Protein AF-A0A962BQA7-F1 (afdb_monomer)

Sequence (53 aa):
MSDDFAARLLEWHRQHGRHDLPWQHPRTPYRVWLSEVMLQQTQVRTVIPYFER

Nearest PDB structures (foldseek):
  1mun-assembly1_A-2  TM=9.808E-01  e=2.307E-04  Escherichia coli
  1kqj-assembly1_A  TM=9.898E-01  e=2.825E-04  Escherichia coli
  1kg7-assembly1_A  TM=9.865E-01  e=3.022E-04  Escherichia coli
  1kg4-assembly1_A  TM=9.870E-01  e=5.182E-04  Escherichia coli
  1kg6-assembly1_A  TM=9.871E-01  e=5.182E-04  Escherichia coli

Foldseek 3Di:
DPPPPVVVVVVCCVVPNDCPQPCNPPPDPVSVVVVVVCVPPDDSVVCRVVSVD

Structure (mmCIF, N/CA/C/O backbone):
data_AF-A0A962BQA7-F1
#
_entry.id   AF-A0A962BQA7-F1
#
loop_
_atom_site.group_PDB
_atom_site.id
_atom_site.type_symbol
_atom_site.label_atom_id
_atom_site.label_alt_id
_atom_site.label_comp_id
_atom_site.label_asym_id
_atom_site.label_entity_id
_atom_site.label_seq_id
_atom_site.pdbx_PDB_ins_code
_atom_site.Cartn_x
_atom_site.Cartn_y
_atom_site.Cartn_z
_atom_site.occupancy
_atom_site.B_iso_or_equiv
_atom_site.auth_seq_id
_atom_site.auth_comp_id
_atom_site.auth_asym_id
_atom_site.auth_atom_id
_atom_site.pdbx_PDB_model_num
ATOM 1 N N . MET A 1 1 ? 12.422 -0.517 -28.690 1.00 50.34 1 MET A N 1
ATOM 2 C CA . MET A 1 1 ? 13.105 -1.298 -27.640 1.00 50.34 1 MET A CA 1
ATOM 3 C C . MET A 1 1 ? 12.033 -1.734 -26.667 1.00 50.34 1 MET A C 1
ATOM 5 O O . MET A 1 1 ? 11.400 -0.873 -26.078 1.00 50.34 1 MET A O 1
ATOM 9 N N . SER A 1 2 ? 11.718 -3.027 -26.625 1.00 59.69 2 SER A N 1
ATOM 10 C CA . SER A 1 2 ? 10.789 -3.560 -25.626 1.00 59.69 2 SER A CA 1
ATOM 11 C C . SER A 1 2 ? 11.481 -3.451 -24.267 1.00 59.69 2 SER A C 1
ATOM 13 O O . SER A 1 2 ? 12.598 -3.947 -24.126 1.00 59.69 2 SER A O 1
ATOM 15 N N . ASP A 1 3 ? 10.880 -2.726 -23.324 1.00 69.50 3 ASP A N 1
ATOM 16 C CA . ASP A 1 3 ? 11.373 -2.597 -21.950 1.00 69.50 3 ASP A CA 1
ATOM 17 C C . ASP A 1 3 ? 11.301 -3.966 -21.244 1.00 69.50 3 ASP A C 1
ATOM 19 O O . ASP A 1 3 ? 10.331 -4.274 -20.546 1.00 69.50 3 ASP A O 1
ATOM 23 N N . ASP A 1 4 ? 12.328 -4.804 -21.443 1.00 88.06 4 ASP A N 1
ATOM 24 C CA . ASP A 1 4 ? 12.479 -6.139 -20.831 1.00 88.06 4 ASP A CA 1
ATOM 25 C C . ASP A 1 4 ? 12.253 -6.086 -19.315 1.00 88.06 4 ASP A C 1
ATOM 27 O O . ASP A 1 4 ? 11.576 -6.936 -18.738 1.00 88.06 4 ASP A O 1
ATOM 31 N N . PHE A 1 5 ? 12.748 -5.027 -18.668 1.00 93.88 5 PHE A N 1
ATOM 32 C CA . PHE A 1 5 ? 12.581 -4.828 -17.235 1.00 93.88 5 PHE A CA 1
ATOM 33 C C . PHE A 1 5 ? 11.112 -4.660 -16.830 1.00 93.88 5 PHE A C 1
ATOM 35 O O . PHE A 1 5 ? 10.643 -5.358 -15.931 1.00 93.88 5 PHE A O 1
ATOM 42 N N . ALA A 1 6 ? 10.376 -3.761 -17.492 1.00 95.44 6 ALA A N 1
ATOM 43 C CA . ALA A 1 6 ? 8.979 -3.500 -17.157 1.00 95.44 6 ALA A CA 1
ATOM 44 C C . ALA A 1 6 ? 8.120 -4.749 -17.390 1.00 95.44 6 ALA A C 1
ATOM 46 O O . ALA A 1 6 ? 7.324 -5.114 -16.528 1.00 95.44 6 ALA A O 1
ATOM 47 N N . ALA A 1 7 ? 8.331 -5.448 -18.510 1.00 95.44 7 ALA A N 1
ATOM 48 C CA . ALA A 1 7 ? 7.611 -6.680 -18.819 1.00 95.44 7 ALA A CA 1
ATOM 49 C C . ALA A 1 7 ? 7.859 -7.773 -17.763 1.00 95.44 7 ALA A C 1
ATOM 51 O O . ALA A 1 7 ? 6.912 -8.379 -17.259 1.00 95.44 7 ALA A O 1
ATOM 52 N N . ARG A 1 8 ? 9.119 -7.984 -17.366 1.00 95.75 8 ARG A N 1
ATOM 53 C CA . ARG A 1 8 ? 9.485 -8.972 -16.339 1.00 95.75 8 ARG A CA 1
ATOM 54 C C . ARG A 1 8 ? 8.957 -8.605 -14.954 1.00 95.75 8 ARG A C 1
ATOM 56 O O . ARG A 1 8 ? 8.499 -9.488 -14.231 1.00 95.75 8 ARG A O 1
ATOM 63 N N . LEU A 1 9 ? 8.986 -7.322 -14.588 1.00 95.88 9 LEU A N 1
ATOM 64 C CA . LEU A 1 9 ? 8.438 -6.842 -13.319 1.00 95.88 9 LEU A CA 1
ATOM 65 C C . LEU A 1 9 ? 6.920 -7.037 -13.256 1.00 95.88 9 LEU A C 1
ATOM 67 O O . LEU A 1 9 ? 6.409 -7.499 -12.237 1.00 95.88 9 LEU A O 1
ATOM 71 N N . LEU A 1 10 ? 6.207 -6.714 -14.338 1.00 95.69 10 LEU A N 1
ATOM 72 C CA . LEU A 1 10 ? 4.760 -6.901 -14.419 1.00 95.69 10 LEU A CA 1
ATOM 73 C C . LEU A 1 10 ? 4.378 -8.380 -14.325 1.00 95.69 10 LEU A C 1
ATOM 75 O O . LEU A 1 10 ? 3.442 -8.714 -13.601 1.00 95.69 10 LEU A O 1
ATOM 79 N N . GLU A 1 11 ? 5.124 -9.269 -14.985 1.00 96.69 11 GLU A N 1
ATOM 80 C CA . GLU A 1 11 ? 4.865 -10.708 -14.909 1.00 96.69 11 GLU A CA 1
ATOM 81 C C . GLU A 1 11 ? 5.131 -11.268 -13.506 1.00 96.69 11 GLU A C 1
ATOM 83 O O . GLU A 1 11 ? 4.310 -12.011 -12.964 1.00 96.69 11 GLU A O 1
ATOM 88 N N . TRP A 1 12 ? 6.224 -10.849 -12.860 1.00 97.19 12 TRP A N 1
ATOM 89 C CA . TRP A 1 12 ? 6.476 -11.209 -11.467 1.00 97.19 12 TRP A CA 1
ATOM 90 C C . TRP A 1 12 ? 5.381 -10.676 -10.536 1.00 97.19 12 TRP A C 1
ATOM 92 O O . TRP A 1 12 ? 4.875 -11.432 -9.708 1.00 97.19 12 TRP A O 1
ATOM 102 N N . HIS A 1 13 ? 4.966 -9.414 -10.692 1.00 97.12 13 HIS A N 1
ATOM 103 C CA . HIS A 1 13 ? 3.917 -8.802 -9.873 1.00 97.12 13 HIS A CA 1
ATOM 104 C C . HIS A 1 13 ? 2.570 -9.510 -10.063 1.00 97.12 13 HIS A C 1
ATOM 106 O O . HIS A 1 13 ? 1.839 -9.716 -9.098 1.00 97.12 13 HIS A O 1
ATOM 112 N N . ARG A 1 14 ? 2.247 -9.953 -11.282 1.00 96.00 14 ARG A N 1
ATOM 113 C CA . ARG A 1 14 ? 1.039 -10.740 -11.559 1.00 96.00 14 ARG A CA 1
ATOM 114 C C . ARG A 1 14 ? 1.024 -12.062 -10.784 1.00 96.00 14 ARG A C 1
ATOM 116 O O . ARG A 1 14 ? -0.029 -12.446 -10.291 1.00 96.00 14 ARG A O 1
ATOM 123 N N . GLN A 1 15 ? 2.170 -12.735 -10.666 1.00 97.12 15 GLN A N 1
ATOM 124 C CA . GLN A 1 15 ? 2.280 -14.043 -10.005 1.00 97.12 15 GLN A CA 1
ATOM 125 C C . GLN A 1 15 ? 2.510 -13.964 -8.484 1.00 97.12 15 GLN A C 1
ATOM 127 O O . GLN A 1 15 ? 2.002 -14.805 -7.750 1.00 97.12 15 GLN A O 1
ATOM 132 N N . HIS A 1 16 ? 3.276 -12.978 -8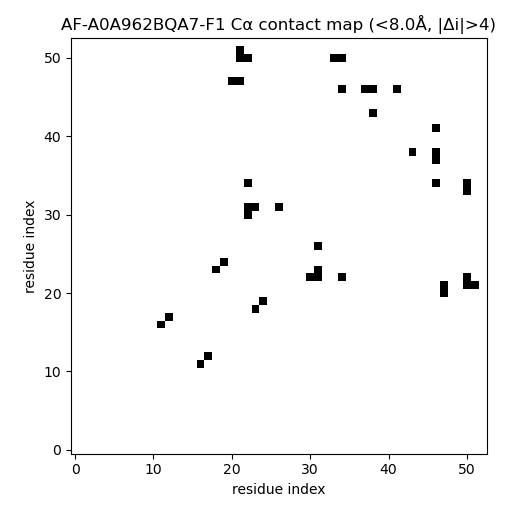.009 1.00 97.38 16 HIS A N 1
ATOM 133 C CA . HIS A 1 16 ? 3.787 -12.905 -6.628 1.00 97.38 16 HIS A CA 1
ATOM 134 C C . HIS A 1 16 ? 3.431 -11.598 -5.901 1.00 97.38 16 HIS A C 1
ATOM 136 O O . HIS A 1 16 ? 3.795 -11.415 -4.737 1.00 97.38 16 HIS A O 1
ATOM 142 N N . GLY A 1 17 ? 2.771 -10.660 -6.582 1.00 94.81 17 GLY A N 1
ATOM 143 C CA . GLY A 1 17 ? 2.344 -9.391 -6.003 1.00 94.81 17 GLY A CA 1
ATOM 144 C C . GLY A 1 17 ? 1.269 -9.569 -4.934 1.00 94.81 17 GLY A C 1
ATOM 145 O O . GLY A 1 17 ? 0.576 -10.581 -4.863 1.00 94.81 17 GLY A O 1
ATOM 146 N N . ARG A 1 18 ? 1.125 -8.549 -4.087 1.00 95.00 18 ARG A N 1
ATOM 147 C CA . ARG A 1 18 ? 0.015 -8.468 -3.134 1.00 95.00 18 ARG A CA 1
ATOM 148 C C . ARG A 1 18 ? -1.175 -7.856 -3.859 1.00 95.00 18 ARG A C 1
ATOM 150 O O . ARG A 1 18 ? -1.086 -6.693 -4.247 1.00 95.00 18 ARG A O 1
ATOM 157 N N . HIS A 1 19 ? -2.245 -8.627 -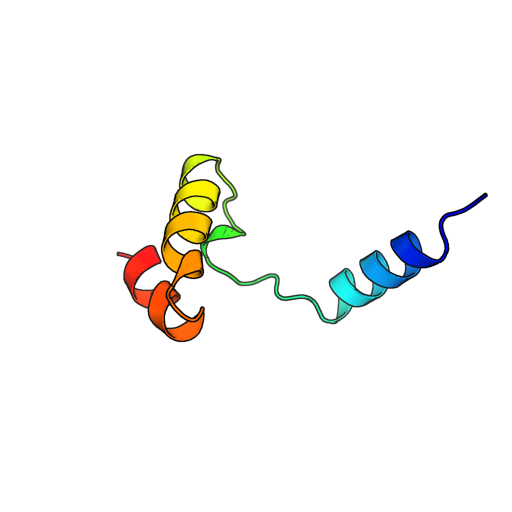4.018 1.00 93.69 19 HIS A N 1
ATOM 158 C CA . HIS A 1 19 ? -3.470 -8.195 -4.710 1.00 93.69 19 HIS A CA 1
ATOM 159 C C . HIS A 1 19 ? -4.688 -8.091 -3.782 1.00 93.69 19 HIS A C 1
ATOM 161 O O . HIS A 1 19 ? -5.707 -7.526 -4.170 1.00 93.69 19 HIS A O 1
ATOM 167 N N . ASP A 1 20 ? -4.565 -8.585 -2.547 1.00 93.69 20 ASP A N 1
ATOM 168 C CA . ASP A 1 20 ? -5.680 -8.731 -1.601 1.00 93.69 20 ASP A CA 1
ATOM 169 C C . ASP A 1 20 ? -5.705 -7.646 -0.511 1.00 93.69 20 ASP A C 1
ATOM 171 O O . ASP A 1 20 ? -6.352 -7.807 0.525 1.00 93.69 20 ASP A O 1
ATOM 175 N N . LEU A 1 21 ? -4.976 -6.536 -0.687 1.00 96.75 21 LEU A N 1
ATOM 176 C CA . LEU A 1 21 ? -5.006 -5.456 0.300 1.00 96.75 21 LEU A CA 1
ATOM 177 C C . LEU A 1 21 ? -6.334 -4.685 0.197 1.00 96.75 21 LEU A C 1
ATOM 179 O O . LEU A 1 21 ? -6.749 -4.339 -0.912 1.00 96.75 21 LEU A O 1
ATOM 183 N N . PRO A 1 22 ? -6.974 -4.312 1.322 1.00 96.44 22 PRO A N 1
ATOM 184 C CA . PRO A 1 22 ? -8.304 -3.698 1.300 1.00 96.44 22 PRO A CA 1
ATOM 185 C C . PRO A 1 22 ? -8.402 -2.422 0.447 1.00 96.44 22 PRO A C 1
ATOM 187 O O . PRO A 1 22 ? -9.422 -2.154 -0.184 1.00 96.44 22 PRO A O 1
ATOM 190 N N . TRP A 1 23 ? -7.342 -1.616 0.381 1.00 96.00 23 TRP A N 1
ATOM 191 C CA . TRP A 1 23 ? -7.304 -0.390 -0.427 1.00 96.00 23 TRP A CA 1
ATOM 192 C C . TRP A 1 23 ? -7.125 -0.626 -1.935 1.00 96.00 23 TRP A C 1
ATOM 194 O O . TRP A 1 23 ? -7.322 0.304 -2.720 1.00 96.00 23 TRP A O 1
ATOM 204 N N . GLN A 1 24 ? -6.784 -1.848 -2.362 1.00 95.00 24 GLN A N 1
ATOM 205 C CA . GLN A 1 24 ? -6.654 -2.204 -3.779 1.00 95.00 24 GLN A CA 1
ATOM 206 C C . GLN A 1 24 ? -8.017 -2.479 -4.426 1.00 95.00 24 GLN A C 1
ATOM 208 O O . GLN A 1 24 ? -8.207 -2.120 -5.588 1.00 95.00 24 GLN A O 1
ATOM 213 N N . HIS A 1 25 ? -8.984 -3.031 -3.680 1.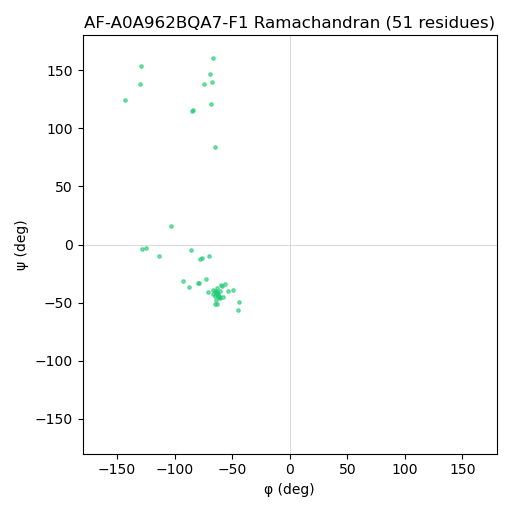00 92.38 25 HI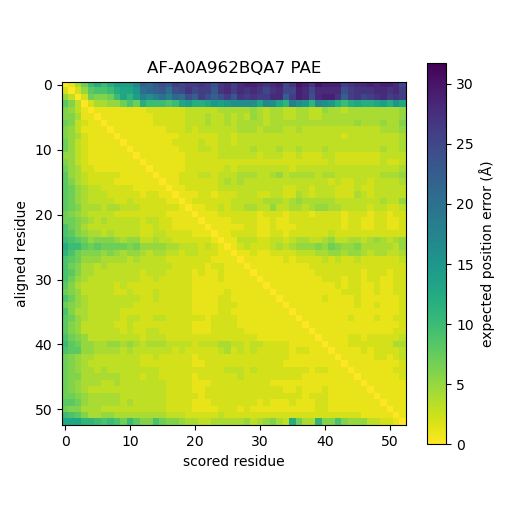S A N 1
ATOM 214 C CA . HIS A 1 25 ? -10.314 -3.366 -4.195 1.00 92.38 25 HIS A CA 1
ATOM 215 C C . HIS A 1 25 ? -11.432 -3.106 -3.160 1.00 92.38 25 HIS A C 1
ATOM 217 O O . HIS A 1 25 ? -11.379 -3.651 -2.061 1.00 92.38 25 HIS A O 1
ATOM 223 N N . PRO A 1 26 ? -12.469 -2.303 -3.486 1.00 93.75 26 PRO A N 1
ATOM 224 C CA . PRO A 1 26 ? -12.588 -1.437 -4.662 1.00 93.75 26 PRO A CA 1
ATOM 225 C C . PRO A 1 26 ? -11.589 -0.270 -4.604 1.00 93.75 26 PRO A C 1
ATOM 227 O O . PRO A 1 26 ? -11.391 0.343 -3.553 1.00 93.75 26 PRO A O 1
ATOM 230 N N . ARG A 1 27 ? -10.979 0.066 -5.745 1.00 92.94 27 ARG A N 1
ATOM 231 C CA . ARG A 1 27 ? -10.019 1.171 -5.848 1.00 92.94 27 ARG A CA 1
ATOM 232 C C . ARG A 1 27 ? -10.754 2.496 -6.037 1.00 92.94 27 ARG A C 1
ATOM 234 O O . ARG A 1 27 ? -11.382 2.711 -7.069 1.00 92.94 27 ARG A O 1
ATOM 241 N N . THR A 1 28 ? -10.636 3.407 -5.074 1.00 97.56 28 THR A N 1
ATOM 242 C CA . THR A 1 28 ? -11.118 4.794 -5.202 1.00 97.56 28 THR A CA 1
ATOM 243 C C . THR A 1 28 ? -10.009 5.773 -4.815 1.00 97.56 28 THR A C 1
ATOM 245 O O . THR A 1 28 ? -9.154 5.408 -4.005 1.00 97.56 28 THR A O 1
ATOM 248 N N . PRO A 1 29 ? -9.999 7.016 -5.340 1.00 98.06 29 PRO A N 1
ATOM 249 C CA . PRO A 1 29 ? -8.989 8.008 -4.963 1.00 98.06 29 PRO A CA 1
ATOM 250 C C . PRO A 1 29 ? -8.894 8.224 -3.448 1.00 98.06 29 PRO A C 1
ATOM 252 O O . PRO A 1 29 ? -7.794 8.294 -2.913 1.00 98.06 29 PRO A O 1
ATOM 255 N N . TYR A 1 30 ? -10.035 8.243 -2.749 1.00 97.69 30 TYR A N 1
ATOM 256 C CA . TYR A 1 30 ? -10.083 8.376 -1.290 1.00 97.69 30 TYR A CA 1
ATOM 257 C C . TYR A 1 30 ? -9.432 7.189 -0.569 1.00 97.69 30 TYR A C 1
ATOM 259 O O . TYR A 1 30 ? -8.605 7.393 0.314 1.00 97.69 30 TYR A O 1
ATOM 267 N N . ARG A 1 31 ? -9.759 5.951 -0.967 1.00 97.50 31 ARG A N 1
ATOM 268 C CA . ARG A 1 31 ? -9.197 4.732 -0.360 1.00 97.50 31 ARG A CA 1
ATOM 269 C C . ARG A 1 31 ? -7.689 4.642 -0.564 1.00 97.50 31 ARG A C 1
ATOM 271 O O . ARG A 1 31 ? -6.980 4.299 0.373 1.00 97.50 31 ARG A O 1
ATOM 278 N N . VAL A 1 32 ? -7.217 4.999 -1.760 1.00 97.81 32 VAL A N 1
ATOM 279 C CA . VAL A 1 32 ? -5.784 5.054 -2.075 1.00 97.81 32 VAL A CA 1
ATOM 280 C C . VAL A 1 32 ? -5.097 6.133 -1.238 1.00 97.81 32 VAL A C 1
ATOM 282 O O . VAL A 1 32 ? -4.123 5.845 -0.557 1.00 97.81 32 VAL A O 1
ATOM 285 N N . TRP A 1 33 ? -5.618 7.361 -1.221 1.00 98.00 33 TRP A N 1
ATOM 286 C CA . TRP A 1 33 ? -5.027 8.442 -0.428 1.00 98.00 33 TRP A CA 1
ATOM 287 C C . TRP A 1 33 ? -4.957 8.099 1.067 1.00 98.00 33 TRP A C 1
ATOM 289 O O . TRP A 1 33 ? -3.909 8.275 1.688 1.00 98.00 33 TRP A O 1
ATOM 299 N N . LEU A 1 34 ? -6.039 7.555 1.629 1.00 97.94 34 LEU A N 1
ATOM 300 C CA . LEU A 1 34 ? -6.087 7.166 3.035 1.00 97.94 34 LEU A CA 1
ATOM 301 C C . LEU A 1 34 ? -5.061 6.070 3.359 1.00 97.94 34 LEU A C 1
ATOM 303 O O . LEU A 1 34 ? -4.359 6.184 4.365 1.00 97.94 34 LEU A O 1
ATOM 307 N N . SER A 1 35 ? -4.928 5.043 2.507 1.00 97.94 35 SER A N 1
ATOM 308 C CA . SER A 1 35 ? -3.922 3.996 2.715 1.00 97.94 35 SER A CA 1
ATOM 309 C C . SER A 1 35 ? -2.500 4.540 2.638 1.00 97.94 35 SER A C 1
ATOM 311 O O . SER A 1 35 ? -1.680 4.175 3.474 1.00 97.94 35 SER A O 1
ATOM 313 N N . GLU A 1 36 ? -2.209 5.443 1.696 1.00 98.19 36 GLU A N 1
ATOM 314 C CA . GLU A 1 36 ? -0.881 6.059 1.585 1.00 98.19 36 GLU A CA 1
ATOM 315 C C . GLU A 1 36 ? -0.524 6.852 2.851 1.00 98.19 36 GLU A C 1
ATOM 317 O O . GLU A 1 36 ? 0.564 6.677 3.393 1.00 98.19 36 GLU A O 1
ATOM 322 N N . VAL A 1 37 ? -1.450 7.663 3.382 1.00 98.19 37 VAL A N 1
ATOM 323 C CA . VAL A 1 37 ? -1.225 8.421 4.629 1.00 98.19 37 VAL A CA 1
ATOM 324 C C . VAL A 1 37 ? -0.962 7.484 5.813 1.00 98.19 37 VAL A C 1
ATOM 326 O O . VAL A 1 37 ? -0.026 7.711 6.578 1.00 98.19 37 VAL A O 1
ATOM 329 N N . MET A 1 38 ? -1.743 6.408 5.960 1.00 98.00 38 MET A N 1
ATOM 330 C CA . MET A 1 38 ? -1.550 5.434 7.043 1.00 98.00 38 MET A CA 1
ATOM 331 C C . MET A 1 38 ? -0.205 4.691 6.933 1.00 98.00 38 MET A C 1
ATOM 333 O O . MET A 1 38 ? 0.466 4.464 7.942 1.00 98.00 38 MET A O 1
ATOM 337 N N . LEU A 1 39 ? 0.206 4.324 5.715 1.00 98.44 39 LEU A N 1
ATOM 338 C CA . LEU A 1 39 ? 1.396 3.507 5.452 1.00 98.44 39 LEU A CA 1
ATOM 339 C C . LEU A 1 39 ? 2.724 4.276 5.532 1.00 98.44 39 LEU A C 1
ATOM 341 O O . LEU A 1 39 ? 3.774 3.642 5.618 1.00 98.44 39 LEU A O 1
ATOM 345 N N . GLN A 1 40 ? 2.709 5.612 5.564 1.00 98.38 40 GLN A N 1
ATOM 346 C CA . GLN A 1 40 ? 3.928 6.425 5.698 1.00 98.38 40 GLN A CA 1
ATOM 347 C C . GLN A 1 40 ? 4.714 6.142 6.987 1.00 98.38 40 GLN A C 1
ATOM 349 O O . GLN A 1 40 ? 5.940 6.217 6.987 1.00 98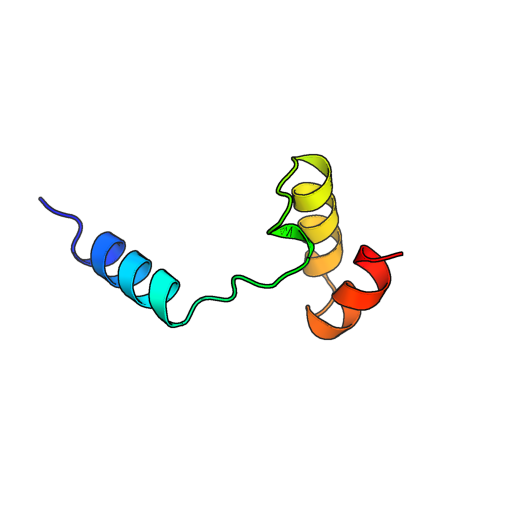.38 40 GLN A O 1
ATOM 354 N N . GLN A 1 41 ? 4.018 5.842 8.089 1.00 97.81 41 GLN A N 1
ATOM 355 C CA . GLN A 1 41 ? 4.630 5.660 9.415 1.00 97.81 41 GLN A CA 1
ATOM 356 C C . GLN A 1 41 ? 4.230 4.339 10.090 1.00 97.81 41 GLN A C 1
ATOM 358 O O . GLN A 1 41 ? 4.728 4.027 11.170 1.00 97.81 41 GLN A O 1
ATOM 363 N N . THR A 1 42 ? 3.339 3.553 9.474 1.00 98.00 42 THR A N 1
ATOM 364 C CA . THR A 1 42 ? 2.776 2.338 10.078 1.00 98.00 42 THR A CA 1
ATOM 365 C C . THR A 1 42 ? 2.872 1.142 9.133 1.00 98.0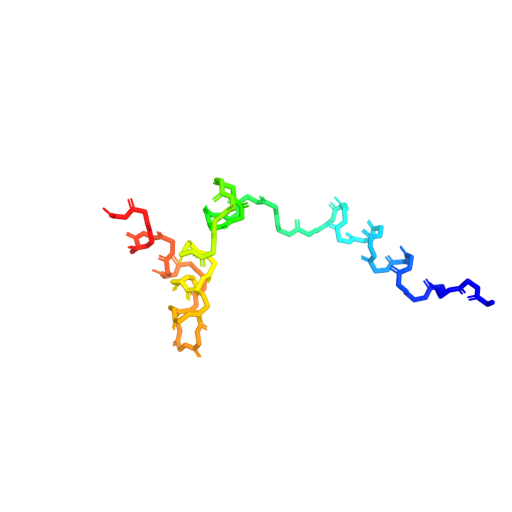0 42 THR A C 1
ATOM 367 O O . THR A 1 42 ? 2.607 1.238 7.938 1.00 98.00 42 THR A O 1
ATOM 370 N N . GLN A 1 43 ? 3.233 -0.025 9.671 1.00 97.94 43 GLN A N 1
ATOM 371 C CA . GLN A 1 43 ? 3.335 -1.264 8.895 1.00 97.94 43 GLN A CA 1
ATOM 372 C C . GLN A 1 43 ? 1.956 -1.769 8.434 1.00 97.94 43 GLN A C 1
ATOM 374 O O . GLN A 1 43 ? 0.983 -1.699 9.183 1.00 97.94 43 GLN A O 1
ATOM 379 N N . VAL A 1 44 ? 1.902 -2.390 7.247 1.00 97.31 44 VAL A N 1
ATOM 380 C CA . VAL A 1 44 ? 0.682 -2.944 6.614 1.00 97.31 44 VAL A CA 1
ATOM 381 C C . VAL A 1 44 ? -0.200 -3.731 7.589 1.00 97.31 44 VAL A C 1
ATOM 383 O O . VAL A 1 44 ? -1.396 -3.472 7.676 1.00 97.31 44 VAL A O 1
ATOM 386 N N . ARG A 1 45 ? 0.386 -4.660 8.358 1.00 97.31 45 ARG A N 1
ATOM 387 C CA . ARG A 1 45 ? -0.351 -5.515 9.306 1.00 97.31 45 ARG A CA 1
ATOM 388 C C . ARG A 1 45 ? -1.105 -4.706 10.365 1.00 97.31 45 ARG A C 1
ATOM 390 O O . ARG A 1 45 ? -2.184 -5.112 10.780 1.00 97.31 45 ARG A O 1
ATOM 397 N N . THR A 1 46 ? -0.535 -3.588 10.799 1.00 97.31 46 THR A N 1
ATOM 398 C CA . THR A 1 46 ? -1.155 -2.703 11.786 1.00 97.31 46 THR A CA 1
ATOM 399 C C . THR A 1 46 ? -2.221 -1.821 11.141 1.00 97.31 46 THR A C 1
ATOM 401 O O . THR A 1 46 ? -3.221 -1.546 11.787 1.00 97.31 46 THR A O 1
ATOM 404 N N . VAL A 1 47 ? -2.052 -1.418 9.876 1.00 97.56 47 VAL A N 1
ATOM 405 C CA . VAL A 1 47 ? -2.994 -0.537 9.159 1.00 97.56 47 VAL A CA 1
ATOM 406 C C . VAL A 1 47 ? -4.318 -1.223 8.817 1.00 97.56 47 VAL A C 1
ATOM 408 O O . VAL A 1 47 ? -5.362 -0.594 8.965 1.00 97.56 47 VAL A O 1
ATOM 411 N N . ILE A 1 48 ? -4.299 -2.492 8.387 1.00 97.19 48 ILE A N 1
ATOM 412 C CA . ILE A 1 48 ? -5.498 -3.227 7.923 1.00 97.19 48 ILE A CA 1
ATOM 413 C C . ILE A 1 48 ? -6.719 -3.042 8.852 1.00 97.19 48 ILE A C 1
ATOM 415 O O . ILE A 1 48 ? -7.725 -2.508 8.385 1.00 97.19 48 ILE A O 1
ATOM 419 N N . PRO A 1 49 ? -6.647 -3.351 10.164 1.00 97.50 49 PRO A N 1
ATOM 420 C CA . PRO A 1 49 ? -7.806 -3.227 11.050 1.00 97.50 49 PRO A CA 1
ATOM 421 C C . PRO A 1 49 ? -8.239 -1.784 11.349 1.00 97.50 49 PRO A C 1
ATOM 423 O O . PRO A 1 49 ? -9.273 -1.604 11.984 1.00 97.50 49 PRO A O 1
ATOM 426 N N . TYR A 1 50 ? -7.461 -0.761 10.980 1.00 97.50 50 TYR A N 1
ATOM 427 C CA . TYR A 1 50 ? -7.871 0.649 11.078 1.00 97.50 50 TYR A CA 1
ATOM 428 C C . TYR A 1 50 ? -8.497 1.149 9.781 1.00 97.50 50 TYR A C 1
ATOM 430 O O . TYR A 1 50 ? -9.375 2.001 9.828 1.00 97.50 50 TYR A O 1
ATOM 438 N N . PHE A 1 51 ? -8.053 0.623 8.641 1.00 96.81 51 PHE A N 1
ATOM 439 C CA . PHE A 1 51 ? -8.601 0.955 7.332 1.00 96.81 51 PHE A CA 1
ATOM 440 C C . PHE A 1 51 ? -9.996 0.346 7.101 1.00 96.81 51 PHE A C 1
ATOM 442 O O . PHE A 1 51 ? -10.792 0.905 6.353 1.00 96.81 51 PHE A O 1
ATOM 449 N N . GLU A 1 52 ? -10.288 -0.803 7.717 1.00 94.81 52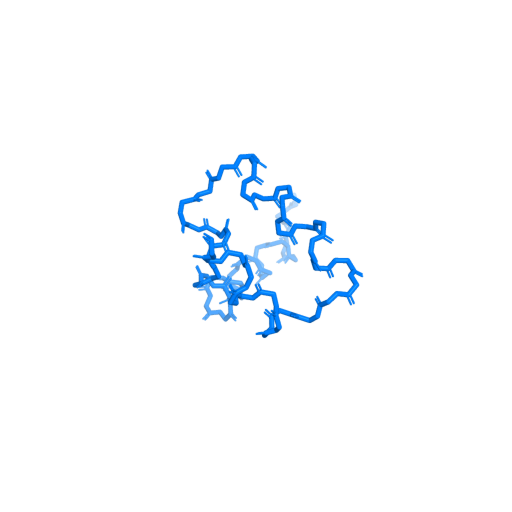 GLU A N 1
ATOM 450 C CA . GLU 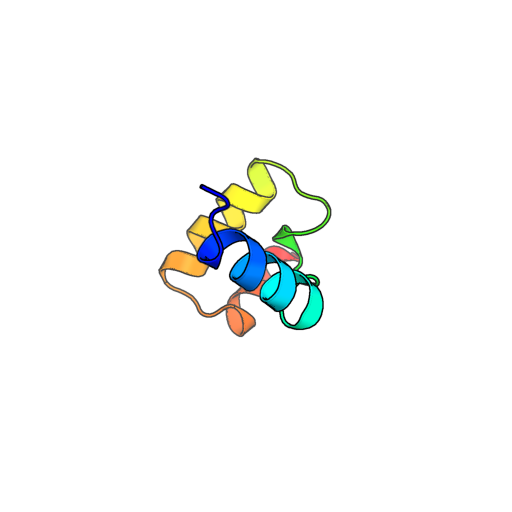A 1 52 ? -11.576 -1.512 7.597 1.00 94.81 52 GLU A CA 1
ATOM 451 C C . GLU A 1 52 ? -12.667 -1.027 8.569 1.00 94.81 52 GLU A C 1
ATOM 453 O O . GLU A 1 52 ? -13.795 -1.515 8.496 1.00 94.81 52 GLU A O 1
ATOM 458 N N . ARG A 1 53 ? -12.342 -0.103 9.480 1.00 90.31 53 ARG A N 1
ATOM 459 C CA . ARG A 1 53 ? -13.310 0.523 10.396 1.00 90.31 53 ARG A CA 1
ATOM 460 C C . ARG A 1 53 ? -14.081 1.634 9.701 1.00 90.31 53 ARG A C 1
ATOM 462 O O . ARG A 1 53 ? -15.285 1.753 10.010 1.00 90.31 53 ARG A O 1
#

Solvent-accessible surface area (backbone atoms only — not comparable to full-atom values): 3369 Å² 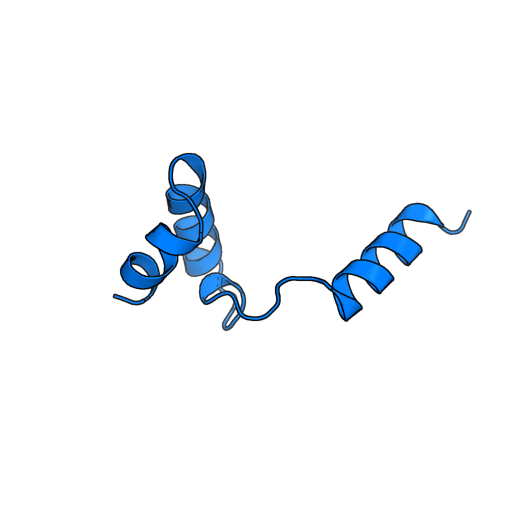total; per-residue (Å²): 131,83,60,60,65,60,56,52,52,52,54,48,42,73,76,71,47,89,75,83,50,70,47,60,59,78,68,42,75,66,44,43,53,51,47,53,65,52,50,75,85,38,58,70,85,68,42,52,77,64,73,76,106

Secondary structure (DSSP, 8-state):
---HHHHHHHHHHHHHS----TTTSS--HHHHHHHHHHHTTS-HHHHHHHHT-

pLDDT: mean 94.2, std 8.86, range [50.34, 98.44]

Mean predicted aligned error: 3.81 Å

Radius of gyration: 14.07 Å; Cα contacts (8 Å, |Δi|>4): 21; chains: 1; bounding box: 26×22×39 Å